Protein AF-A0A519LGT3-F1 (afdb_monomer)

Secondary structure (DSSP, 8-state):
------------THHHHHHHHHHHHHHHHHHHHHHH----HHHHHHHHHHHHHHHHHHHHHHHHHHT--TT------HHHHTT---TT-----

Solvent-accessible surface area (backbone atoms only — not comparable to full-atom values): 5675 Å² total; per-residue (Å²): 134,85,80,74,80,72,72,75,76,74,75,64,70,75,55,59,54,53,52,51,52,49,52,52,53,55,52,51,52,55,52,52,53,58,72,71,46,88,80,44,76,67,58,50,51,52,51,21,31,51,50,22,51,57,52,50,54,52,51,52,53,50,49,65,73,64,65,66,60,91,91,61,83,88,52,61,33,75,47,40,49,70,38,49,32,54,89,93,55,84,81,50,96

Mean predicted aligned error: 7.69 Å

Structure (mmCIF, N/CA/C/O backbone):
data_AF-A0A519LGT3-F1
#
_entry.id   AF-A0A519LGT3-F1
#
loop_
_atom_site.group_PDB
_atom_site.id
_atom_site.type_symbol
_atom_site.label_atom_id
_atom_site.label_alt_id
_atom_site.label_comp_id
_atom_site.label_asym_id
_atom_site.label_entity_id
_atom_site.label_seq_id
_atom_site.pdbx_PDB_ins_code
_atom_site.Cartn_x
_atom_site.Cartn_y
_atom_site.Cartn_z
_atom_site.occupancy
_atom_site.B_iso_or_equiv
_atom_site.auth_seq_id
_atom_site.auth_comp_id
_atom_site.auth_asym_id
_atom_site.auth_atom_id
_atom_site.pdbx_PDB_model_num
ATOM 1 N N . MET A 1 1 ? 27.103 -7.898 -38.439 1.00 41.69 1 MET A N 1
ATOM 2 C CA . MET A 1 1 ? 27.936 -7.106 -37.516 1.00 41.69 1 MET A CA 1
ATOM 3 C C . MET A 1 1 ? 27.016 -6.739 -36.373 1.00 41.69 1 MET A C 1
ATOM 5 O O . MET A 1 1 ? 26.121 -5.935 -36.570 1.00 41.69 1 MET A O 1
ATOM 9 N N . THR A 1 2 ? 27.077 -7.533 -35.309 1.00 37.97 2 THR A N 1
ATOM 10 C CA . THR A 1 2 ? 26.094 -7.575 -34.222 1.00 37.97 2 THR A CA 1
ATOM 11 C C . THR A 1 2 ? 26.140 -6.275 -33.432 1.00 37.97 2 THR A C 1
ATOM 13 O O . THR A 1 2 ? 27.119 -6.046 -32.727 1.00 37.97 2 THR A O 1
ATOM 16 N N . ASP A 1 3 ? 25.101 -5.449 -33.544 1.00 44.25 3 ASP A N 1
ATOM 17 C CA . ASP A 1 3 ? 24.848 -4.413 -32.549 1.00 44.25 3 ASP A CA 1
ATOM 18 C C . ASP A 1 3 ? 24.270 -5.095 -31.314 1.00 44.25 3 ASP A C 1
ATOM 20 O O . ASP A 1 3 ? 23.212 -5.728 -31.318 1.00 44.25 3 ASP A O 1
ATOM 24 N N . ILE A 1 4 ? 25.093 -5.062 -30.281 1.00 52.56 4 ILE A N 1
ATOM 25 C CA . ILE A 1 4 ? 24.893 -5.667 -28.983 1.00 52.56 4 ILE A CA 1
ATOM 26 C C . ILE A 1 4 ? 23.801 -4.826 -28.332 1.00 52.56 4 ILE A C 1
ATOM 28 O O . ILE A 1 4 ? 24.028 -3.649 -28.064 1.00 52.56 4 ILE A O 1
ATOM 32 N N . HIS A 1 5 ? 22.615 -5.406 -28.132 1.00 47.62 5 HIS A N 1
ATOM 33 C CA . HIS A 1 5 ? 21.560 -4.830 -27.304 1.00 47.62 5 HIS A CA 1
ATOM 34 C C . HIS A 1 5 ? 22.186 -4.319 -26.003 1.00 47.62 5 HIS A C 1
ATOM 36 O O . HIS A 1 5 ? 22.500 -5.106 -2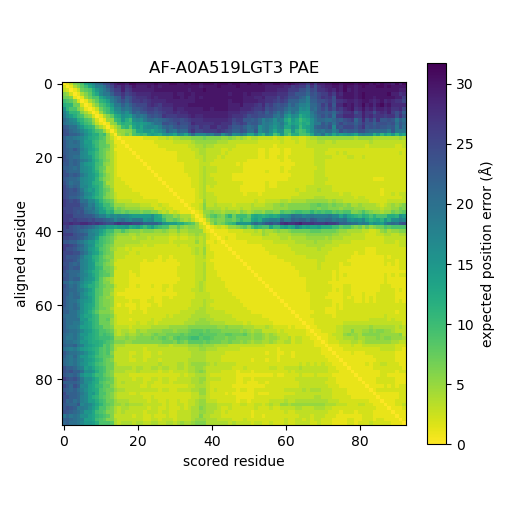5.109 1.00 47.62 5 HIS A O 1
ATOM 42 N N . ALA A 1 6 ? 22.404 -3.006 -25.918 1.00 49.56 6 ALA A N 1
ATOM 43 C CA . ALA A 1 6 ? 22.729 -2.356 -24.670 1.00 49.56 6 ALA A CA 1
ATOM 44 C C . ALA A 1 6 ? 21.564 -2.671 -23.732 1.00 49.56 6 ALA A C 1
ATOM 46 O O . ALA A 1 6 ? 20.425 -2.278 -23.991 1.00 49.56 6 ALA A O 1
ATOM 47 N N . LEU A 1 7 ? 21.836 -3.472 -22.700 1.00 48.97 7 LEU A N 1
ATOM 48 C CA . LEU A 1 7 ? 20.904 -3.664 -21.600 1.00 48.97 7 LEU A CA 1
ATOM 49 C C . LEU A 1 7 ? 20.533 -2.258 -21.112 1.00 48.97 7 LEU A C 1
ATOM 51 O O . LEU A 1 7 ? 21.454 -1.465 -20.897 1.00 48.97 7 LEU A O 1
ATOM 55 N N . PRO A 1 8 ? 19.239 -1.910 -21.001 1.00 54.62 8 PRO A N 1
ATOM 56 C CA . PRO A 1 8 ? 18.858 -0.592 -20.524 1.00 54.62 8 PRO A CA 1
ATOM 57 C C . PRO A 1 8 ? 19.553 -0.368 -19.182 1.0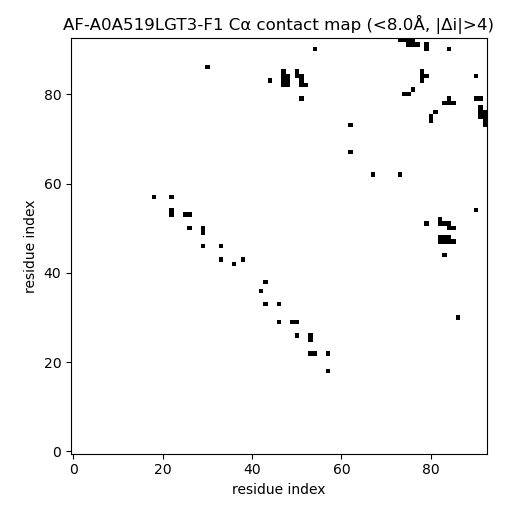0 54.62 8 PRO A C 1
ATOM 59 O O . PRO A 1 8 ? 19.425 -1.194 -18.275 1.00 54.62 8 PRO A O 1
ATOM 62 N N . GLU A 1 9 ? 20.351 0.701 -19.102 1.00 52.91 9 GLU A N 1
ATOM 63 C CA . GLU A 1 9 ? 21.004 1.148 -17.874 1.00 52.91 9 GLU A CA 1
ATOM 64 C C . GLU A 1 9 ? 19.969 1.079 -16.752 1.00 52.91 9 GLU A C 1
ATOM 66 O O . GLU A 1 9 ? 18.940 1.760 -16.805 1.00 52.91 9 GLU A O 1
ATOM 71 N N . ALA A 1 10 ? 20.195 0.189 -15.782 1.00 54.28 10 ALA A N 1
ATOM 72 C CA . ALA A 1 10 ? 19.281 -0.010 -14.672 1.00 54.28 10 ALA A CA 1
ATOM 73 C C . ALA A 1 10 ? 19.042 1.352 -14.015 1.00 54.28 10 ALA A C 1
ATOM 75 O O . ALA A 1 10 ? 19.963 1.929 -13.429 1.00 54.28 10 ALA A O 1
ATOM 76 N N . ARG A 1 11 ? 17.819 1.889 -14.153 1.00 57.75 11 ARG A N 1
ATOM 77 C CA . ARG A 1 11 ? 17.447 3.169 -13.541 1.00 57.75 11 ARG A CA 1
ATOM 78 C C . ARG A 1 11 ? 17.895 3.147 -12.077 1.00 57.75 11 ARG A C 1
ATOM 80 O O . ARG A 1 11 ? 17.642 2.148 -11.397 1.00 57.75 11 ARG A O 1
ATOM 87 N N . PRO A 1 12 ? 18.575 4.197 -11.584 1.00 55.34 12 PRO A N 1
ATOM 88 C CA . PRO A 1 12 ? 19.305 4.110 -10.329 1.00 55.34 12 PRO A CA 1
ATOM 89 C C . PRO A 1 12 ? 18.414 3.640 -9.174 1.00 55.34 12 PRO A C 1
ATOM 91 O O . PRO A 1 12 ? 17.340 4.196 -8.937 1.00 55.34 12 PRO A O 1
ATOM 94 N N . LEU A 1 13 ? 18.911 2.686 -8.380 1.00 52.97 13 LEU A N 1
ATOM 95 C CA . LEU A 1 13 ? 18.293 2.211 -7.129 1.00 52.97 13 LEU A CA 1
ATOM 96 C C . LEU A 1 13 ? 17.923 3.356 -6.154 1.00 52.97 13 LEU A C 1
ATOM 98 O O . LEU A 1 13 ? 17.056 3.188 -5.292 1.00 52.97 13 LEU A O 1
ATOM 102 N N . ALA A 1 14 ? 18.539 4.534 -6.324 1.00 53.44 14 ALA A N 1
ATOM 103 C CA . ALA A 1 14 ? 18.238 5.781 -5.620 1.00 53.44 14 ALA A CA 1
ATOM 104 C C . ALA A 1 14 ? 16.758 6.226 -5.715 1.00 53.44 14 ALA A C 1
ATOM 106 O O . ALA A 1 14 ? 16.275 6.942 -4.835 1.00 53.44 14 ALA A O 1
ATOM 107 N N . ASP A 1 15 ? 16.005 5.757 -6.712 1.00 80.62 15 ASP A N 1
ATOM 108 C CA . ASP A 1 15 ? 14.578 6.063 -6.864 1.00 80.62 15 ASP A CA 1
ATOM 109 C C . ASP A 1 15 ? 13.670 5.158 -5.996 1.00 80.62 15 ASP A C 1
ATOM 111 O O . ASP A 1 15 ? 12.721 5.621 -5.359 1.00 80.62 15 ASP A O 1
ATOM 115 N N . VAL A 1 16 ? 14.001 3.866 -5.862 1.00 89.69 16 VAL A N 1
ATOM 116 C CA . VAL A 1 16 ? 13.198 2.904 -5.074 1.00 89.69 16 VAL A CA 1
ATOM 117 C C .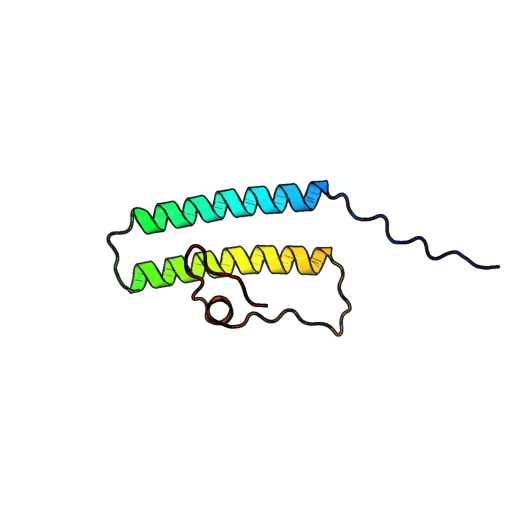 VAL A 1 16 ? 13.314 3.163 -3.570 1.00 89.69 16 VAL A C 1
ATOM 119 O O . VAL A 1 16 ? 12.334 3.028 -2.833 1.00 89.69 16 VAL A O 1
ATOM 122 N N . HIS A 1 17 ? 14.491 3.574 -3.093 1.00 91.56 17 HIS A N 1
ATOM 123 C CA . HIS A 1 17 ? 14.670 3.955 -1.690 1.00 91.56 17 HIS A CA 1
ATOM 124 C C . HIS A 1 17 ? 13.803 5.162 -1.312 1.00 91.56 17 HIS A C 1
ATOM 126 O O . HIS A 1 17 ? 13.123 5.125 -0.287 1.00 91.56 17 HIS A O 1
ATOM 132 N N . SER A 1 18 ? 13.745 6.172 -2.182 1.00 92.69 18 SER A N 1
ATOM 133 C CA . SER A 1 18 ? 12.925 7.369 -1.980 1.00 92.69 18 SER A CA 1
ATOM 134 C C . SER A 1 18 ? 11.427 7.042 -1.943 1.00 92.69 18 SER A C 1
ATOM 136 O O . SER A 1 18 ? 10.718 7.521 -1.053 1.00 92.69 18 SER A O 1
ATOM 138 N N . LEU A 1 19 ? 10.950 6.165 -2.840 1.00 94.81 19 LEU A N 1
ATOM 139 C CA . LEU A 1 19 ? 9.572 5.658 -2.805 1.00 94.81 19 LEU A CA 1
ATOM 140 C C . LEU A 1 19 ? 9.247 4.929 -1.504 1.00 94.81 19 LEU A C 1
ATOM 142 O O . LEU A 1 19 ? 8.195 5.153 -0.906 1.00 94.81 19 LEU A O 1
ATOM 146 N N . ARG A 1 20 ? 10.147 4.044 -1.064 1.00 95.56 20 ARG A N 1
ATOM 147 C CA . ARG A 1 20 ? 9.975 3.283 0.175 1.00 95.56 20 ARG A CA 1
ATOM 148 C C . ARG A 1 20 ? 9.853 4.218 1.371 1.00 95.56 20 ARG A C 1
ATOM 150 O O . ARG A 1 20 ? 8.998 4.001 2.228 1.00 95.56 20 ARG A O 1
ATOM 157 N N . ASP A 1 21 ? 10.703 5.235 1.439 1.00 96.44 21 ASP A N 1
ATOM 158 C 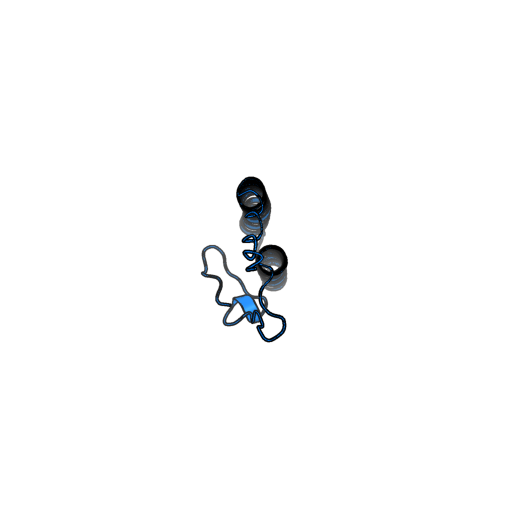CA . ASP A 1 21 ? 10.715 6.164 2.562 1.00 96.44 21 ASP A CA 1
ATOM 159 C C . ASP A 1 21 ? 9.468 7.056 2.558 1.00 96.44 21 ASP A C 1
ATOM 161 O O . ASP A 1 21 ? 8.882 7.273 3.618 1.00 96.44 21 ASP A O 1
ATOM 165 N N . ALA A 1 22 ? 9.003 7.501 1.385 1.00 96.31 22 ALA A N 1
ATOM 166 C CA . ALA A 1 22 ? 7.722 8.196 1.245 1.00 96.31 22 ALA A CA 1
ATOM 167 C C . ALA A 1 22 ? 6.547 7.323 1.708 1.00 96.31 22 ALA A C 1
ATOM 169 O O . ALA A 1 22 ? 5.813 7.713 2.613 1.00 96.31 22 ALA A O 1
ATOM 170 N N . TYR A 1 23 ? 6.446 6.094 1.194 1.00 97.06 23 TYR A N 1
ATOM 171 C CA . TYR A 1 23 ? 5.396 5.153 1.584 1.00 97.06 23 TYR A CA 1
ATOM 172 C C . TYR A 1 23 ? 5.387 4.877 3.092 1.00 97.06 23 TYR A C 1
ATOM 174 O O . TYR A 1 23 ? 4.326 4.846 3.712 1.00 97.06 23 TYR A O 1
ATOM 182 N N . ARG A 1 24 ? 6.562 4.702 3.714 1.00 97.31 24 ARG A N 1
ATOM 183 C CA . ARG A 1 24 ? 6.675 4.490 5.167 1.00 97.31 24 ARG A CA 1
ATOM 184 C C . ARG A 1 24 ? 6.168 5.687 5.966 1.00 97.31 24 ARG A C 1
ATOM 186 O O . ARG A 1 24 ? 5.457 5.475 6.947 1.00 97.31 24 ARG A O 1
ATOM 193 N N . ARG A 1 25 ? 6.514 6.914 5.558 1.00 98.06 25 ARG A N 1
ATOM 194 C CA . ARG A 1 25 ? 6.034 8.141 6.212 1.00 98.06 25 ARG A CA 1
ATOM 195 C C . ARG A 1 25 ? 4.517 8.271 6.105 1.00 98.06 25 ARG A C 1
ATOM 197 O O . ARG A 1 25 ? 3.854 8.430 7.127 1.00 98.06 25 ARG A O 1
ATOM 204 N N . ASP A 1 26 ? 3.971 8.123 4.904 1.00 97.81 26 ASP A N 1
ATOM 205 C CA . ASP A 1 26 ? 2.536 8.294 4.658 1.00 97.81 26 ASP A CA 1
ATOM 206 C C . ASP A 1 26 ? 1.713 7.193 5.344 1.00 97.81 26 ASP A C 1
ATOM 208 O O . ASP A 1 26 ? 0.680 7.459 5.960 1.00 97.81 26 ASP A O 1
ATOM 212 N N . LYS A 1 27 ? 2.211 5.948 5.328 1.00 97.31 27 LYS A N 1
ATOM 213 C CA . LYS A 1 27 ? 1.594 4.828 6.050 1.00 97.31 27 LYS A CA 1
ATOM 214 C C . LYS A 1 27 ? 1.582 5.086 7.553 1.00 97.31 27 LYS A C 1
ATOM 216 O O . LYS A 1 27 ? 0.563 4.837 8.191 1.00 97.31 27 LYS A O 1
ATOM 221 N N . ALA A 1 28 ? 2.681 5.586 8.120 1.00 96.75 28 ALA A N 1
ATOM 222 C CA . ALA A 1 28 ? 2.744 5.921 9.539 1.00 96.75 28 ALA A CA 1
ATOM 223 C C . ALA A 1 28 ? 1.716 7.001 9.912 1.00 96.75 28 ALA A C 1
ATOM 225 O O . ALA A 1 28 ? 1.027 6.848 10.916 1.00 96.75 28 ALA A O 1
ATOM 226 N N . ALA A 1 29 ? 1.541 8.033 9.079 1.00 95.94 29 ALA A N 1
ATOM 227 C CA . ALA A 1 29 ? 0.528 9.065 9.302 1.00 95.94 29 ALA A CA 1
ATOM 228 C C . ALA A 1 29 ? -0.899 8.481 9.336 1.00 95.94 29 ALA A C 1
ATOM 230 O O . ALA A 1 29 ? -1.658 8.761 10.265 1.00 95.94 29 ALA A O 1
ATOM 231 N N . LEU A 1 30 ? -1.237 7.593 8.392 1.00 94.62 30 LEU A N 1
ATOM 232 C CA . LEU A 1 30 ? -2.539 6.911 8.366 1.00 94.62 30 LEU A CA 1
ATOM 233 C C . LEU A 1 30 ? -2.764 5.995 9.579 1.00 94.62 30 LEU A C 1
ATOM 235 O O . LEU A 1 30 ? -3.888 5.889 10.071 1.00 94.62 30 LEU A O 1
ATOM 239 N N . LEU A 1 31 ? -1.716 5.328 10.073 1.00 93.25 31 LEU A N 1
ATOM 240 C CA . LEU A 1 31 ? -1.811 4.498 11.277 1.00 93.25 31 LEU A CA 1
ATOM 241 C C . LEU A 1 31 ? -2.031 5.346 12.535 1.00 93.25 31 LEU A C 1
ATOM 243 O O . LEU A 1 31 ? -2.840 4.965 13.379 1.00 93.25 31 LEU A O 1
ATOM 247 N N . THR A 1 32 ? -1.388 6.511 12.630 1.00 93.50 32 THR A N 1
ATOM 248 C CA . THR A 1 32 ? -1.641 7.478 13.706 1.00 93.50 32 THR A CA 1
ATOM 249 C C . THR A 1 32 ? -3.087 7.987 13.668 1.00 93.50 32 THR A C 1
ATOM 251 O O . THR A 1 32 ? -3.747 8.016 14.707 1.00 93.50 32 THR A O 1
ATOM 254 N N . GLU A 1 33 ? -3.626 8.318 12.484 1.00 90.50 33 GLU A N 1
ATOM 255 C CA . GLU A 1 33 ? -5.046 8.692 12.321 1.00 90.50 33 GLU A CA 1
ATOM 256 C C . GLU A 1 33 ? -5.991 7.581 12.805 1.00 90.50 33 GLU A C 1
ATOM 258 O O . GLU A 1 33 ? -6.995 7.854 13.464 1.00 90.50 33 GLU A O 1
ATOM 263 N N . LEU A 1 34 ? -5.666 6.321 12.497 1.00 85.81 34 LEU A N 1
ATOM 264 C CA . LEU A 1 34 ? -6.454 5.163 12.914 1.00 85.81 34 LEU A CA 1
ATOM 265 C C . LEU A 1 34 ? -6.446 4.973 14.433 1.00 85.81 34 LEU A C 1
ATOM 267 O O . LEU A 1 34 ? -7.502 4.722 15.009 1.00 85.81 34 LEU A O 1
ATOM 271 N N . GLN A 1 35 ? -5.288 5.126 15.077 1.00 85.19 35 GLN A N 1
ATOM 272 C CA . GLN A 1 35 ? -5.145 5.012 16.532 1.00 85.19 35 GLN A CA 1
ATOM 273 C C . GLN A 1 35 ? -5.876 6.129 17.287 1.00 85.19 35 GLN A C 1
ATOM 275 O O . GLN A 1 35 ? -6.419 5.885 18.362 1.00 85.19 35 GLN A O 1
ATOM 280 N N . ALA A 1 36 ? -5.913 7.340 16.727 1.00 84.00 36 ALA A N 1
ATOM 281 C CA . ALA A 1 36 ? -6.591 8.489 17.326 1.00 84.00 36 ALA A CA 1
ATOM 282 C C . ALA A 1 36 ? -8.119 8.491 17.111 1.00 84.00 36 ALA A C 1
ATOM 284 O O . ALA A 1 36 ? -8.828 9.317 17.690 1.00 84.00 36 ALA A O 1
ATOM 285 N N . SER A 1 37 ? -8.650 7.604 16.266 1.00 74.12 37 SER A N 1
ATOM 286 C CA . SER A 1 37 ? -10.068 7.594 15.910 1.00 74.12 37 SER A CA 1
ATOM 287 C C . SER A 1 37 ? -10.937 6.984 17.017 1.00 74.12 37 SER A C 1
ATOM 289 O O . SER A 1 37 ? -10.776 5.819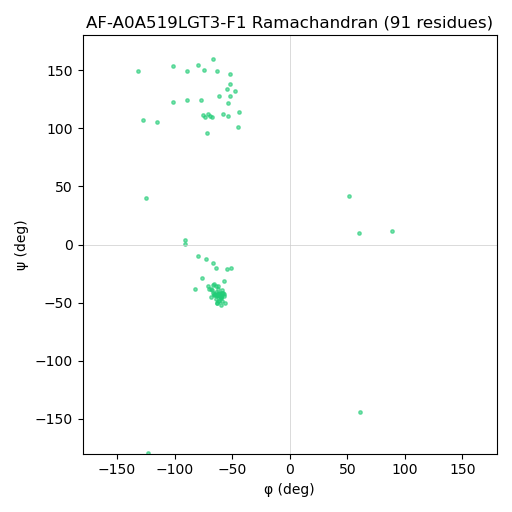 17.378 1.00 74.12 37 SER A O 1
ATOM 291 N N . VAL A 1 38 ? -11.942 7.728 17.499 1.00 66.56 38 VAL A N 1
ATOM 292 C CA . VAL A 1 38 ? -13.069 7.149 18.254 1.00 66.56 38 VAL A CA 1
ATOM 293 C C . VAL A 1 38 ? -13.935 6.388 17.248 1.00 66.56 38 VAL A C 1
ATOM 295 O O . VAL A 1 38 ? -14.698 6.970 16.474 1.00 66.56 38 VAL A O 1
ATOM 298 N N . ALA A 1 39 ? -13.702 5.083 17.161 1.00 66.25 39 ALA A N 1
ATOM 299 C CA . ALA A 1 39 ? -13.950 4.343 15.937 1.00 66.25 39 ALA A CA 1
ATOM 300 C C . ALA A 1 39 ? -15.444 4.112 15.638 1.00 66.25 39 ALA A C 1
ATOM 302 O O . ALA A 1 39 ? -16.112 3.287 16.258 1.00 66.25 39 ALA A O 1
ATOM 303 N N . SER A 1 40 ? -15.953 4.785 14.602 1.00 82.00 40 SER A N 1
ATOM 304 C CA . SER A 1 40 ? -17.169 4.360 13.900 1.00 82.00 40 SER A CA 1
ATOM 305 C C . SER A 1 40 ? -16.806 3.407 12.761 1.00 82.00 40 SER A C 1
ATOM 307 O O . SER A 1 40 ? -15.764 3.553 12.115 1.00 82.00 40 SER A O 1
ATOM 309 N N . THR A 1 41 ? -17.694 2.468 12.425 1.00 85.12 41 THR A N 1
ATOM 310 C CA . THR A 1 41 ? -17.462 1.539 11.304 1.00 85.12 41 THR A CA 1
ATOM 311 C C . THR A 1 41 ? -17.230 2.279 9.981 1.00 85.12 41 THR A C 1
ATOM 313 O O . THR A 1 41 ? -16.479 1.815 9.126 1.00 85.12 41 THR A O 1
ATOM 316 N N . ARG A 1 42 ? -17.855 3.452 9.797 1.00 87.62 42 ARG A N 1
ATOM 317 C CA . ARG A 1 42 ? -17.636 4.298 8.616 1.00 87.62 42 ARG A CA 1
ATOM 318 C C . ARG A 1 42 ? -16.223 4.886 8.601 1.00 87.62 42 ARG A C 1
ATOM 320 O O . ARG A 1 42 ? -15.581 4.820 7.559 1.00 87.62 42 ARG A O 1
ATOM 327 N N . GLY A 1 43 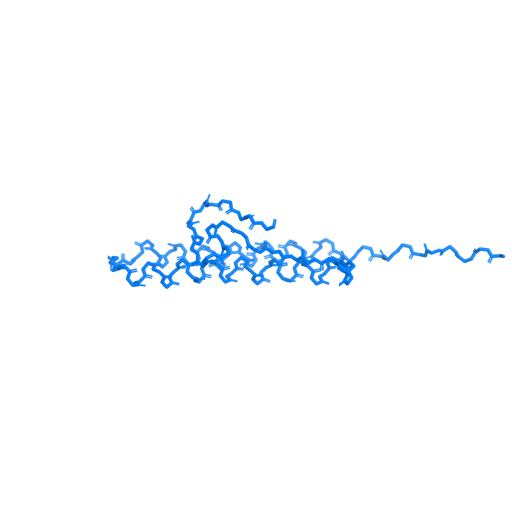? -15.742 5.409 9.730 1.00 89.38 43 GLY A N 1
ATOM 328 C CA . GLY A 1 43 ? -14.389 5.963 9.852 1.00 89.38 43 GLY A CA 1
ATOM 329 C C . GLY A 1 43 ? -13.306 4.922 9.566 1.00 89.38 43 GLY A C 1
ATOM 330 O O . GLY A 1 43 ? -12.419 5.172 8.753 1.00 89.38 43 GLY A O 1
ATOM 331 N N . ILE A 1 44 ? -13.450 3.716 10.127 1.00 90.50 44 ILE A N 1
ATOM 332 C CA . ILE A 1 44 ? -12.530 2.601 9.852 1.00 90.50 44 ILE A CA 1
ATOM 333 C C . ILE A 1 44 ? -12.503 2.279 8.352 1.00 90.50 44 ILE A C 1
ATOM 335 O O . ILE A 1 44 ? -11.428 2.195 7.768 1.00 90.50 44 ILE A O 1
ATOM 339 N N . ARG A 1 45 ? -13.666 2.140 7.695 1.00 92.44 45 ARG A N 1
ATOM 340 C CA . ARG A 1 45 ? -13.717 1.833 6.251 1.00 92.44 45 ARG A CA 1
ATOM 341 C C . ARG A 1 45 ? -13.003 2.881 5.398 1.00 92.44 45 ARG A C 1
ATOM 343 O O . ARG A 1 45 ? -12.328 2.513 4.442 1.00 92.44 45 ARG A O 1
ATOM 350 N N . VAL A 1 46 ? -13.135 4.162 5.744 1.00 93.88 46 VAL A N 1
ATOM 351 C CA . VAL A 1 46 ? -12.421 5.245 5.051 1.00 93.88 46 VAL A CA 1
ATOM 352 C C . VAL A 1 46 ? -10.910 5.087 5.219 1.00 93.88 46 VAL A C 1
ATOM 354 O O . VAL A 1 46 ? -10.179 5.192 4.239 1.00 93.88 46 VAL A O 1
ATOM 357 N N . LEU A 1 47 ? -10.433 4.781 6.425 1.00 93.75 47 LEU A N 1
ATOM 358 C CA . LEU A 1 47 ? -9.003 4.594 6.685 1.00 93.75 47 LEU A CA 1
ATOM 359 C C . LEU A 1 47 ? -8.428 3.353 5.983 1.00 93.75 47 LEU A C 1
ATOM 361 O O . LEU A 1 47 ? -7.363 3.447 5.377 1.00 93.75 47 LEU A O 1
ATOM 365 N N . LEU A 1 48 ? -9.146 2.223 5.974 1.00 95.06 48 LEU A N 1
ATOM 366 C CA . LEU A 1 48 ? -8.736 1.026 5.223 1.00 95.06 48 LEU A CA 1
ATOM 367 C C . LEU A 1 48 ? -8.678 1.294 3.711 1.00 95.06 48 LEU A C 1
ATOM 369 O O . LEU A 1 48 ? -7.747 0.850 3.035 1.00 95.06 48 LEU A O 1
ATOM 373 N N . ARG A 1 49 ? -9.623 2.086 3.178 1.00 97.06 49 ARG A N 1
ATOM 374 C CA . ARG A 1 49 ? -9.572 2.549 1.785 1.00 97.06 49 ARG A CA 1
ATOM 375 C C . ARG A 1 49 ? -8.323 3.393 1.536 1.00 97.06 49 ARG A C 1
ATOM 377 O O . ARG A 1 49 ? -7.602 3.092 0.595 1.00 97.06 49 ARG A O 1
ATOM 384 N N . LYS A 1 50 ? -8.023 4.381 2.392 1.00 97.44 50 LYS A N 1
ATOM 385 C CA . LYS A 1 50 ? -6.807 5.211 2.269 1.00 97.44 50 LYS A CA 1
ATOM 386 C C . LYS A 1 50 ? -5.528 4.364 2.284 1.00 97.44 50 LYS A C 1
ATOM 388 O O . LYS A 1 50 ? -4.653 4.588 1.454 1.00 97.44 50 LYS A O 1
ATOM 393 N N . LEU A 1 51 ? -5.427 3.382 3.186 1.00 97.12 51 LEU A N 1
ATOM 394 C CA . LEU A 1 51 ? -4.283 2.461 3.248 1.00 97.12 51 LEU A CA 1
ATOM 395 C C . LEU A 1 51 ? -4.137 1.647 1.958 1.00 97.12 51 LEU A C 1
ATOM 397 O O . LEU A 1 51 ? -3.030 1.517 1.436 1.00 97.12 51 LEU A O 1
ATOM 401 N N . SER A 1 52 ? -5.250 1.141 1.426 1.00 98.00 52 SER A N 1
ATOM 402 C CA . SER A 1 52 ? -5.258 0.401 0.162 1.00 98.00 52 SER A CA 1
ATOM 403 C C . SER A 1 52 ? -4.840 1.301 -1.003 1.00 98.00 52 SER A C 1
ATOM 405 O O . SER A 1 52 ? -3.939 0.952 -1.753 1.00 98.00 52 SER A O 1
ATOM 407 N N . THR A 1 53 ? -5.395 2.510 -1.115 1.00 98.25 53 THR A N 1
ATOM 408 C CA . THR A 1 53 ? -4.999 3.476 -2.150 1.00 98.25 53 THR A CA 1
ATOM 409 C C . THR A 1 53 ? -3.512 3.824 -2.065 1.00 98.25 53 THR A C 1
ATOM 411 O O . THR A 1 53 ? -2.836 3.858 -3.090 1.00 98.25 53 THR A O 1
ATOM 414 N N . LEU A 1 54 ? -2.970 4.020 -0.857 1.00 98.19 54 LEU A N 1
ATOM 415 C CA . LEU A 1 54 ? -1.545 4.292 -0.665 1.00 98.19 54 LEU A CA 1
ATOM 416 C C . LEU A 1 54 ? -0.668 3.143 -1.194 1.00 98.19 54 LEU A C 1
ATOM 418 O O . LEU A 1 54 ? 0.312 3.391 -1.897 1.00 98.19 54 LEU A O 1
ATOM 422 N N . ALA A 1 55 ? -1.022 1.890 -0.888 1.00 97.94 55 ALA A N 1
ATOM 423 C CA . ALA A 1 55 ? -0.312 0.720 -1.409 1.00 97.94 55 ALA A CA 1
ATOM 424 C C . ALA A 1 55 ? -0.454 0.588 -2.935 1.00 97.94 55 ALA A C 1
ATOM 426 O O . ALA A 1 55 ? 0.539 0.364 -3.626 1.00 97.94 55 ALA A O 1
ATOM 427 N N . GLY A 1 56 ? -1.660 0.798 -3.470 1.00 97.81 56 GLY A N 1
ATOM 428 C CA . GLY A 1 56 ? -1.933 0.746 -4.906 1.00 97.81 56 GLY A CA 1
ATOM 429 C C . GLY A 1 56 ? -1.150 1.782 -5.705 1.00 97.81 56 GLY A C 1
ATOM 430 O O . GLY A 1 56 ? -0.582 1.442 -6.738 1.00 97.81 56 GLY A O 1
ATOM 431 N N . ASN A 1 57 ? -1.037 3.013 -5.208 1.00 97.38 57 ASN A N 1
ATOM 432 C CA . ASN A 1 57 ? -0.265 4.063 -5.872 1.00 97.38 57 ASN A CA 1
ATOM 433 C C . ASN A 1 57 ? 1.232 3.723 -5.933 1.00 97.38 57 ASN A C 1
ATOM 435 O O . ASN A 1 57 ? 1.874 3.929 -6.967 1.00 97.38 57 ASN A O 1
ATOM 439 N N . LEU A 1 58 ? 1.790 3.167 -4.849 1.00 97.12 58 LEU A N 1
ATOM 440 C CA . LEU A 1 58 ? 3.177 2.699 -4.840 1.00 97.12 58 LEU A CA 1
ATOM 441 C C . LEU A 1 58 ? 3.377 1.574 -5.861 1.00 97.12 58 LEU A C 1
ATOM 443 O O . LEU A 1 58 ? 4.303 1.639 -6.666 1.00 97.12 58 LEU A O 1
ATOM 447 N N . LEU A 1 59 ? 2.500 0.570 -5.853 1.00 96.56 59 LEU A N 1
ATOM 448 C CA . LEU A 1 59 ? 2.570 -0.571 -6.764 1.00 96.56 59 LEU A CA 1
ATOM 449 C C . LEU A 1 59 ? 2.448 -0.157 -8.233 1.00 96.56 59 LEU A C 1
ATOM 451 O O . LEU A 1 59 ? 3.240 -0.610 -9.052 1.00 96.56 59 LEU A O 1
ATOM 455 N N . GLN A 1 60 ? 1.529 0.753 -8.564 1.00 95.12 60 GLN A N 1
ATOM 456 C CA . GLN A 1 60 ? 1.420 1.317 -9.912 1.00 95.12 60 GLN A CA 1
ATOM 457 C C . GLN A 1 60 ? 2.697 2.059 -10.313 1.00 95.12 60 GLN A C 1
ATOM 459 O O . GLN A 1 60 ? 3.188 1.883 -11.424 1.00 95.12 60 GLN A O 1
ATOM 464 N N . THR A 1 61 ? 3.281 2.845 -9.406 1.00 94.50 61 THR A N 1
ATOM 465 C CA . THR A 1 61 ? 4.542 3.550 -9.680 1.00 94.50 61 THR A CA 1
ATOM 466 C C . THR A 1 61 ? 5.682 2.565 -9.951 1.00 94.50 61 THR A C 1
ATOM 468 O O . THR A 1 61 ? 6.453 2.753 -10.891 1.00 94.50 61 THR A O 1
ATOM 471 N N . LEU A 1 62 ? 5.778 1.494 -9.158 1.00 93.69 62 LEU A N 1
ATOM 472 C CA . LEU A 1 62 ? 6.766 0.433 -9.353 1.00 93.69 62 LEU A CA 1
ATOM 473 C C . LEU A 1 62 ? 6.540 -0.316 -10.672 1.00 93.69 62 LEU A C 1
ATOM 475 O O . LEU A 1 62 ? 7.500 -0.521 -11.407 1.00 93.69 62 LEU A O 1
ATOM 479 N N . TRP A 1 63 ? 5.291 -0.651 -11.003 1.00 93.25 63 TRP A N 1
ATOM 480 C CA . TRP A 1 63 ? 4.915 -1.291 -12.265 1.00 93.25 63 TRP A CA 1
ATOM 481 C C . TRP A 1 63 ? 5.366 -0.475 -13.479 1.00 93.25 63 TRP A C 1
ATOM 483 O O . TRP A 1 63 ? 6.049 -0.993 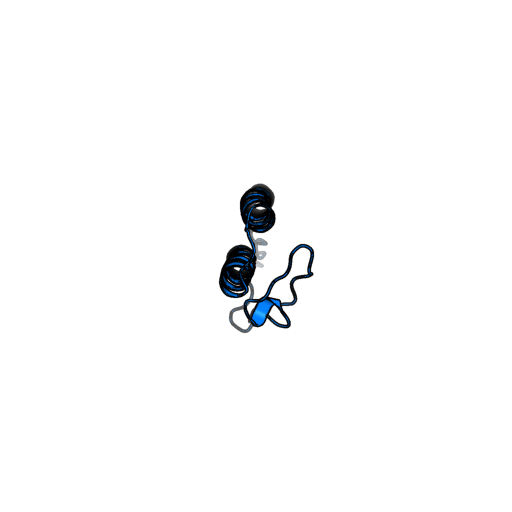-14.358 1.00 93.25 63 TRP A O 1
ATOM 493 N N . GLN A 1 64 ? 5.050 0.825 -13.498 1.00 90.56 64 GLN A N 1
ATOM 494 C CA . GLN A 1 64 ? 5.439 1.724 -14.590 1.00 90.56 64 GLN A CA 1
ATOM 495 C C . GLN A 1 64 ? 6.963 1.849 -14.724 1.00 90.56 64 GLN A C 1
ATOM 497 O O . GLN A 1 64 ? 7.493 1.948 -15.827 1.00 90.56 64 GLN A O 1
ATOM 502 N N . ARG A 1 65 ? 7.692 1.829 -13.603 1.00 90.62 65 ARG A N 1
ATOM 503 C CA . ARG A 1 65 ? 9.159 1.924 -13.605 1.00 90.62 65 ARG A CA 1
ATOM 504 C C . ARG A 1 65 ? 9.853 0.634 -14.007 1.00 90.62 65 ARG A C 1
ATOM 506 O O . ARG A 1 65 ? 10.956 0.719 -14.537 1.00 90.62 65 ARG A O 1
ATOM 513 N N . ALA A 1 66 ? 9.221 -0.505 -13.741 1.00 90.12 66 ALA A N 1
ATOM 514 C CA . ALA A 1 66 ? 9.709 -1.821 -14.124 1.00 90.12 66 ALA A CA 1
ATOM 515 C C . ALA A 1 66 ? 9.573 -2.095 -15.631 1.00 90.12 66 ALA A C 1
ATOM 517 O O . ALA A 1 66 ? 10.158 -3.066 -16.097 1.00 90.12 66 ALA A O 1
ATOM 518 N N . GLU A 1 67 ? 8.829 -1.258 -16.371 1.00 89.38 67 GLU A N 1
ATOM 519 C CA . GLU A 1 67 ? 8.646 -1.370 -17.829 1.00 89.38 67 GLU A CA 1
ATOM 520 C C . GLU A 1 67 ? 8.214 -2.779 -18.259 1.00 89.38 67 GLU A C 1
ATOM 522 O O . GLU A 1 67 ? 8.705 -3.339 -19.240 1.00 89.38 67 GLU A O 1
ATOM 527 N N . LEU A 1 68 ? 7.299 -3.373 -17.487 1.00 87.75 68 LEU A N 1
ATOM 528 C CA . LEU A 1 68 ? 6.822 -4.721 -17.762 1.00 87.75 68 LEU A CA 1
ATOM 529 C C . LEU A 1 68 ? 6.093 -4.784 -19.117 1.00 87.75 68 LEU A C 1
ATOM 531 O O . LEU A 1 68 ? 5.484 -3.791 -19.533 1.00 87.75 68 LEU A O 1
ATOM 535 N N . PRO A 1 69 ? 6.148 -5.938 -19.809 1.00 94.12 69 PRO A N 1
ATOM 536 C CA . PRO A 1 69 ? 5.513 -6.124 -21.108 1.00 94.12 69 PRO A CA 1
ATOM 537 C C . PRO A 1 69 ? 4.032 -5.725 -21.135 1.00 94.12 69 PRO A C 1
ATOM 539 O O . PRO A 1 69 ? 3.296 -5.910 -20.166 1.00 94.12 69 PRO A O 1
ATOM 542 N N . ALA A 1 70 ? 3.585 -5.207 -22.281 1.00 91.06 70 ALA A N 1
ATOM 543 C CA . ALA A 1 70 ? 2.218 -4.711 -22.464 1.00 91.06 70 ALA A CA 1
ATOM 544 C C . ALA A 1 70 ? 1.137 -5.809 -22.393 1.00 91.06 70 ALA A C 1
ATOM 546 O O . ALA A 1 70 ? -0.043 -5.496 -22.255 1.00 91.06 70 ALA A O 1
ATOM 547 N N . ASP A 1 71 ? 1.527 -7.078 -22.501 1.00 96.38 71 ASP A N 1
ATOM 548 C CA . ASP A 1 71 ? 0.668 -8.255 -22.362 1.00 96.38 71 ASP A CA 1
ATOM 549 C C . ASP A 1 71 ? 0.599 -8.790 -20.919 1.00 96.38 71 ASP A C 1
ATOM 551 O O . ASP A 1 71 ? -0.067 -9.795 -20.666 1.00 96.38 71 ASP A O 1
ATOM 555 N N . MET A 1 72 ? 1.229 -8.106 -19.956 1.00 97.00 72 MET A N 1
ATOM 556 C CA . MET A 1 72 ? 1.103 -8.397 -18.529 1.00 97.00 72 MET A CA 1
ATOM 557 C C . MET A 1 72 ? 0.145 -7.431 -17.824 1.00 97.00 72 MET A C 1
ATOM 559 O O . MET A 1 72 ? -0.024 -6.275 -18.210 1.00 97.00 72 MET A O 1
ATOM 563 N N . ALA A 1 73 ? -0.453 -7.903 -16.729 1.00 96.19 73 ALA A N 1
ATOM 564 C CA . ALA A 1 73 ? -1.307 -7.103 -15.860 1.00 96.19 73 ALA A CA 1
ATOM 565 C C . ALA A 1 73 ? -0.918 -7.283 -14.389 1.00 96.19 73 ALA A C 1
ATOM 567 O O . ALA A 1 73 ? -0.494 -8.361 -13.977 1.00 96.19 73 ALA A O 1
ATOM 568 N N . LEU A 1 74 ? -1.121 -6.226 -13.603 1.00 96.44 74 LEU A N 1
ATOM 569 C CA . LEU A 1 74 ? -1.046 -6.249 -12.144 1.00 96.44 74 LEU A CA 1
ATOM 570 C C . LEU A 1 74 ? -2.464 -6.293 -11.577 1.00 96.44 74 LEU A C 1
ATOM 572 O O . LEU A 1 74 ? -3.255 -5.394 -11.875 1.00 96.44 74 LEU A O 1
ATOM 576 N N . VAL A 1 75 ? -2.798 -7.300 -10.765 1.00 97.19 75 VAL A N 1
ATOM 577 C CA . VAL A 1 75 ? -4.183 -7.518 -10.324 1.00 97.19 75 VAL A CA 1
ATOM 578 C C . VAL A 1 75 ? -4.253 -7.615 -8.810 1.00 97.19 75 VAL A C 1
ATOM 580 O O . VAL A 1 75 ? -3.922 -8.626 -8.217 1.00 97.19 75 VAL A O 1
ATOM 583 N N . ALA A 1 76 ? -4.784 -6.579 -8.167 1.00 97.62 76 ALA A N 1
ATOM 584 C CA . ALA A 1 76 ? -5.036 -6.620 -6.732 1.00 97.62 76 ALA A CA 1
ATOM 585 C C . ALA A 1 76 ? -6.044 -7.727 -6.370 1.00 97.62 76 ALA A C 1
ATOM 587 O O . ALA A 1 76 ? -7.159 -7.754 -6.899 1.00 97.62 76 ALA A O 1
ATOM 588 N N . VAL A 1 77 ? -5.691 -8.588 -5.414 1.00 96.81 77 VAL A N 1
ATOM 589 C CA . VAL A 1 77 ? -6.577 -9.648 -4.908 1.00 96.81 77 VAL A CA 1
ATOM 590 C C . VAL A 1 77 ? -6.783 -9.534 -3.393 1.00 96.81 77 VAL A C 1
ATOM 592 O O . VAL A 1 77 ? -6.329 -8.592 -2.738 1.00 96.81 77 VAL A O 1
ATOM 595 N N . GLY A 1 78 ? -7.561 -10.455 -2.820 1.00 95.75 78 GLY A N 1
ATOM 596 C CA . GLY A 1 78 ? -7.745 -10.541 -1.372 1.00 95.75 78 GLY A CA 1
ATOM 597 C C . GLY A 1 78 ? -8.369 -9.289 -0.745 1.00 95.75 78 GLY A C 1
ATOM 598 O O . GLY A 1 78 ? -9.272 -8.661 -1.302 1.00 95.75 78 GLY A O 1
ATOM 599 N N . GLY A 1 79 ? -7.927 -8.950 0.469 1.00 95.50 79 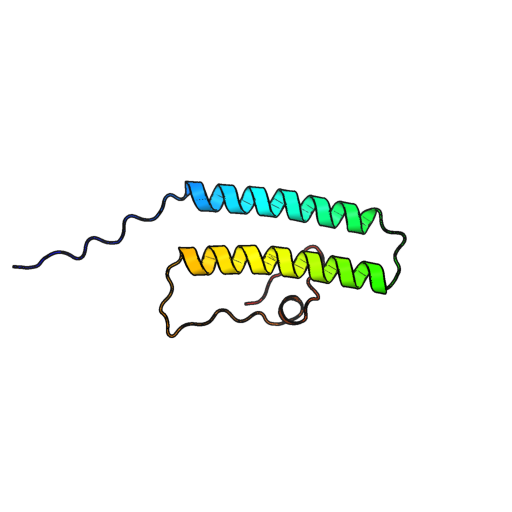GLY A N 1
ATOM 600 C CA . GLY A 1 79 ? -8.378 -7.742 1.169 1.00 95.50 79 GLY A CA 1
ATOM 601 C C . GLY A 1 79 ? -7.953 -6.452 0.468 1.00 95.50 79 GLY A C 1
ATOM 602 O O . GLY A 1 79 ? -8.722 -5.492 0.454 1.00 95.50 79 GLY A O 1
ATOM 603 N N . PHE A 1 80 ? -6.781 -6.448 -0.170 1.00 97.44 80 PHE A N 1
ATOM 604 C CA . PHE A 1 80 ? -6.264 -5.304 -0.913 1.00 97.44 80 PHE A CA 1
ATOM 605 C C . PHE A 1 80 ? -7.157 -4.953 -2.113 1.00 97.44 80 PHE A C 1
ATOM 607 O O . PHE A 1 80 ? -7.629 -3.821 -2.205 1.00 97.44 80 PHE A O 1
ATOM 614 N N . GLY A 1 81 ? -7.501 -5.936 -2.953 1.00 96.94 81 GLY A N 1
ATOM 615 C CA . GLY A 1 81 ? -8.379 -5.736 -4.114 1.00 96.94 81 GLY A CA 1
ATOM 616 C C . GLY A 1 81 ? -9.811 -5.309 -3.774 1.00 96.94 81 GLY A C 1
ATOM 617 O O . GLY A 1 81 ? -10.499 -4.728 -4.607 1.00 96.94 81 GLY A O 1
ATOM 618 N N . ARG A 1 82 ? -10.273 -5.549 -2.540 1.00 97.00 82 ARG A N 1
ATOM 619 C CA . ARG A 1 82 ? -11.597 -5.102 -2.062 1.00 97.00 82 ARG A CA 1
ATOM 620 C C . ARG A 1 82 ? -11.586 -3.737 -1.394 1.00 97.00 82 ARG A C 1
ATOM 622 O O . ARG A 1 82 ? -12.620 -3.306 -0.865 1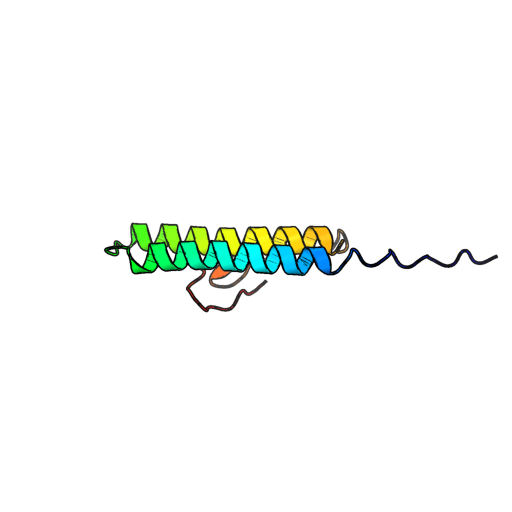.00 97.00 82 ARG A O 1
ATOM 629 N N . ASP A 1 83 ? -10.435 -3.084 -1.312 1.00 97.44 83 ASP A N 1
ATOM 630 C CA . ASP A 1 83 ? -10.393 -1.796 -0.650 1.00 97.44 83 ASP A CA 1
ATOM 631 C C . ASP A 1 83 ? -10.139 -1.869 0.870 1.00 97.44 83 ASP A C 1
ATOM 633 O O . ASP A 1 83 ? -10.450 -0.927 1.603 1.00 97.44 83 ASP A O 1
ATOM 637 N N . GLN A 1 84 ? -9.747 -3.034 1.382 1.00 96.38 84 GLN A N 1
ATOM 638 C CA . GLN A 1 84 ? -9.846 -3.416 2.795 1.00 96.38 84 GLN A CA 1
ATOM 639 C C . GLN A 1 84 ? -8.487 -3.835 3.369 1.00 96.38 84 GLN A C 1
ATOM 641 O O . GLN A 1 84 ? -8.404 -4.798 4.130 1.00 96.38 84 GLN A O 1
ATOM 646 N N . LEU A 1 85 ? -7.415 -3.131 3.007 1.00 96.75 85 LEU A N 1
ATOM 647 C CA . LEU A 1 85 ? -6.079 -3.406 3.528 1.00 96.75 85 LEU A CA 1
ATOM 648 C C . LEU A 1 85 ? -5.976 -3.038 5.017 1.00 96.75 85 LEU A C 1
ATOM 650 O O . LEU A 1 85 ? -5.986 -1.859 5.379 1.00 96.75 85 LEU A O 1
ATOM 654 N N . PHE A 1 86 ? -5.858 -4.052 5.877 1.00 94.12 86 PHE A N 1
ATOM 655 C CA . PHE A 1 86 ? -5.654 -3.874 7.315 1.00 94.12 86 PHE A CA 1
ATOM 656 C C . PHE A 1 86 ? -4.183 -3.565 7.648 1.00 94.12 86 PHE A C 1
ATOM 658 O O . PHE A 1 86 ? -3.275 -3.941 6.899 1.00 94.12 86 PHE A O 1
ATOM 665 N N . PRO A 1 87 ? -3.910 -2.886 8.781 1.00 92.88 87 PRO A N 1
ATOM 666 C CA . PRO A 1 87 ? -2.549 -2.691 9.268 1.00 92.88 87 PRO A CA 1
ATOM 667 C C . PRO A 1 87 ? -1.783 -4.012 9.353 1.00 92.88 87 PRO A C 1
ATOM 669 O O . PRO A 1 87 ? -2.324 -5.019 9.804 1.00 92.88 87 PRO A O 1
ATOM 672 N N . TYR A 1 88 ? -0.519 -3.984 8.930 1.00 92.00 88 TYR A N 1
ATOM 673 C CA . TYR A 1 88 ? 0.397 -5.135 8.956 1.00 92.00 88 TYR A CA 1
ATOM 674 C C . TYR A 1 88 ? -0.053 -6.363 8.145 1.00 92.00 88 TYR A C 1
ATOM 676 O O . TYR A 1 88 ? 0.582 -7.404 8.253 1.00 92.00 88 TYR A O 1
ATOM 684 N N . SER A 1 89 ? -1.107 -6.250 7.330 1.00 94.38 89 SER A N 1
ATOM 685 C CA . SER A 1 89 ? -1.464 -7.286 6.359 1.00 94.38 89 SER A CA 1
ATOM 686 C C . SER A 1 89 ? -0.515 -7.274 5.166 1.00 94.38 89 SER A C 1
ATOM 688 O O . SER A 1 89 ? -0.016 -6.211 4.774 1.00 94.38 89 SER A O 1
ATOM 690 N N . ASP A 1 90 ? -0.328 -8.452 4.582 1.00 95.75 90 ASP A N 1
ATOM 691 C CA . ASP A 1 90 ? 0.320 -8.607 3.286 1.00 95.75 90 ASP A CA 1
ATOM 692 C C . ASP A 1 90 ? -0.533 -7.983 2.171 1.00 95.75 90 ASP A C 1
ATOM 694 O O . ASP A 1 90 ? -1.730 -7.712 2.329 1.00 95.75 90 ASP A O 1
ATOM 698 N N . VAL A 1 91 ? 0.120 -7.696 1.047 1.00 95.94 91 VAL A N 1
ATOM 699 C CA . VAL A 1 91 ? -0.500 -7.127 -0.149 1.00 95.94 91 VAL A CA 1
ATOM 700 C C . VAL A 1 91 ? -0.392 -8.158 -1.262 1.00 95.94 91 VAL A C 1
ATOM 702 O O . VAL A 1 91 ? 0.686 -8.358 -1.815 1.00 95.94 91 VAL A O 1
ATOM 705 N N . ASP A 1 92 ? -1.517 -8.792 -1.571 1.00 95.44 92 ASP A N 1
ATOM 706 C CA . ASP A 1 92 ? -1.619 -9.808 -2.615 1.00 95.44 92 ASP A CA 1
ATOM 707 C C . ASP A 1 92 ? -1.953 -9.146 -3.968 1.00 95.44 92 ASP A C 1
ATOM 709 O O . ASP A 1 92 ? -2.949 -8.413 -4.076 1.00 95.44 92 ASP A O 1
ATOM 713 N N . VAL A 1 93 ? -1.126 -9.394 -4.991 1.00 94.69 93 VAL A N 1
ATOM 714 C CA . VAL A 1 93 ? -1.212 -8.821 -6.354 1.00 94.69 93 VAL A CA 1
ATOM 715 C C . VAL A 1 93 ? -0.917 -9.834 -7.453 1.00 94.69 93 VAL A C 1
ATOM 717 O O . VAL A 1 93 ? -0.345 -10.894 -7.118 1.00 94.69 93 VAL A O 1
#

pLDDT: mean 86.61, std 16.48, range [37.97, 98.25]

Foldseek 3Di:
DDPDPPDPDLDDPVVVVVLVVVLVVVLVVLVVVVVPDPDDPVSLLVSLLVNLVSVVVSVVVVVVSVVDDPPDDDAWDDCSNVSGDDPPDDTDD

Radius of gyration: 17.54 Å; Cα contacts (8 Å, |Δi|>4): 50; chains: 1; bounding box: 46×20×56 Å

Nearest PDB structures (foldseek):
  5jsn-assembly2_D  TM=6.524E-01  e=9.316E+00  unidentified

Sequence (93 aa):
MTDIHALPEARPLADVHSLRDAYRRDKAALLTELQASVASTRGIRVLLRKLSTLAGNLLQTLWQRAELPADMALVAVGGFGRDQLFPYSDVDV